Protein AF-A0A660TWN8-F1 (afdb_monomer)

pLDDT: mean 91.01, std 11.34, range [47.5, 97.81]

Solvent-accessible surface area (backbone atoms only — not comparable to full-atom values): 3591 Å² total; per-residue (Å²): 134,66,69,52,66,68,57,48,34,40,76,69,66,62,43,57,72,65,60,49,51,54,33,50,55,49,25,73,76,68,69,54,56,57,68,60,44,34,37,75,68,64,61,38,51,72,65,58,48,49,55,40,51,50,56,39,63,60,68,75,122

Radius of gyration: 11.12 Å; Cα contacts (8 Å, |Δi|>4): 50; chains: 1; bounding box: 35×23×21 Å

Sequence (61 aa):
MGKKLGEVLIEAGLIDIDDINEALEIQKSTGQKLGEILVNLSIVTQEELHMALDFQNQSIE

Secondary structure (DSSP, 8-state):
-PPPHHHHHHHTTS--HHHHHHHHHHHHHH---HHHHHHHTTSS-HHHHHHHHHHHHHT--

Mean predicted aligned error: 3.73 Å

Nearest PDB structures (foldseek):
  5htl-assembly1_B  TM=9.759E-01  e=2.419E-03  Vibrio cholerae
  8pdk-assembly1_A  TM=9.610E-01  e=4.627E-03  Thermus thermophilus HB27
  8pe0-assembly1_B  TM=9.589E-01  e=1.224E-02  Thermus thermophilus HB27
  6ejf-assembly1_M  TM=8.783E-01  e=1.075E-02  Thermus thermophilus HB8
  7lkm-assembly2_B  TM=7.939E-01  e=1.865E-01  Xanthomonas citri pv. citri str. 306

Structure (mmCIF, N/CA/C/O backbone):
data_AF-A0A660TWN8-F1
#
_entry.id   AF-A0A660TWN8-F1
#
loop_
_atom_site.group_PDB
_atom_site.id
_atom_site.type_symbol
_atom_site.label_atom_id
_atom_site.label_alt_id
_atom_site.label_comp_id
_atom_site.label_asym_id
_atom_site.label_entity_id
_atom_site.label_seq_id
_atom_site.pdbx_PDB_ins_code
_atom_site.Cartn_x
_atom_site.Cartn_y
_atom_site.Cartn_z
_atom_site.occupancy
_atom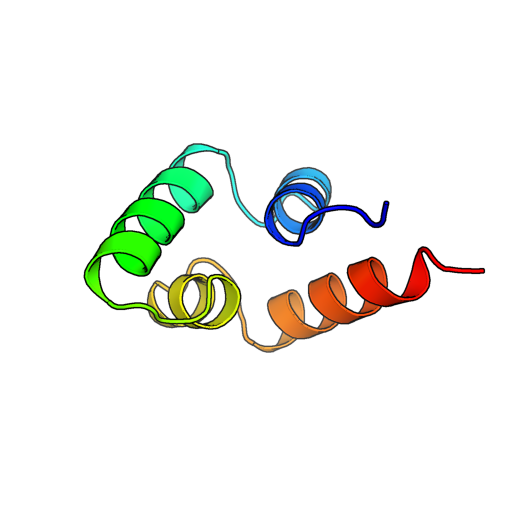_site.B_iso_or_equiv
_atom_site.auth_seq_id
_atom_site.auth_comp_id
_atom_site.auth_asym_id
_atom_site.auth_atom_id
_atom_site.pdbx_PDB_model_num
ATOM 1 N N . MET A 1 1 ? 11.542 14.177 5.630 1.00 55.81 1 MET A N 1
ATOM 2 C CA . MET A 1 1 ? 10.187 13.614 5.442 1.00 55.81 1 MET A CA 1
ATOM 3 C C . MET A 1 1 ? 10.352 12.445 4.492 1.00 55.81 1 MET A C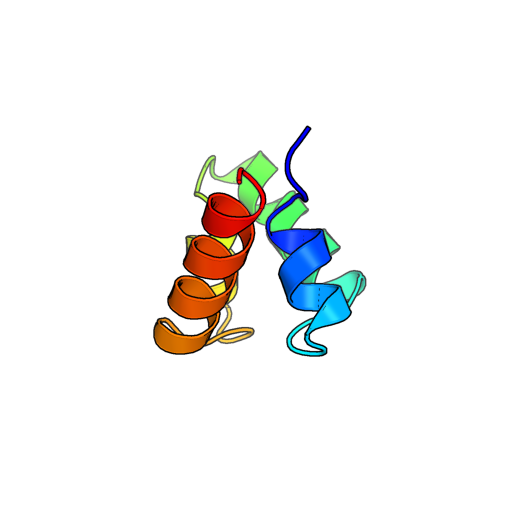 1
ATOM 5 O O . MET A 1 1 ? 10.781 12.689 3.375 1.00 55.81 1 M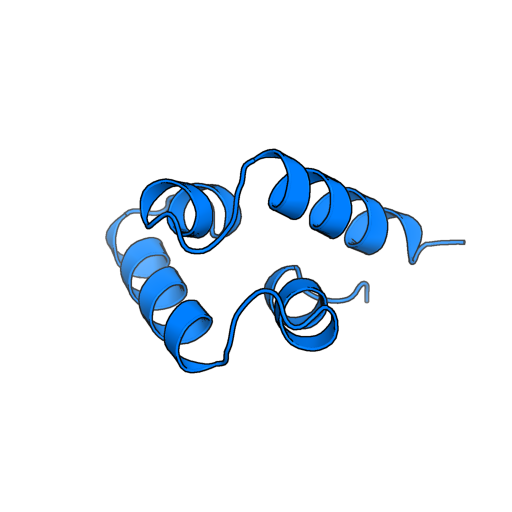ET A O 1
ATOM 9 N N . GLY A 1 2 ? 10.149 11.208 4.954 1.00 69.94 2 GLY A N 1
ATOM 10 C CA . GLY A 1 2 ? 10.174 10.041 4.062 1.00 69.94 2 GLY A CA 1
ATOM 11 C C . GLY A 1 2 ? 8.999 10.086 3.081 1.00 69.94 2 GLY A C 1
ATO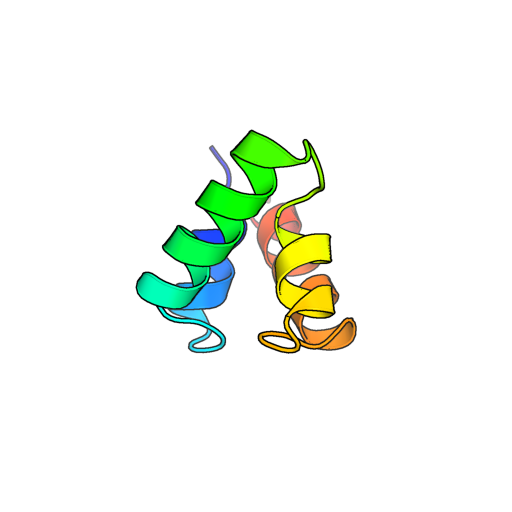M 12 O O . GLY A 1 2 ? 7.984 10.723 3.385 1.00 69.94 2 GLY A O 1
ATOM 13 N N . LYS A 1 3 ? 9.141 9.444 1.915 1.00 80.31 3 LYS A N 1
ATOM 14 C CA . LYS A 1 3 ? 8.050 9.313 0.934 1.00 80.31 3 LYS A CA 1
ATOM 15 C C . LYS A 1 3 ? 6.854 8.591 1.553 1.00 80.31 3 LYS A C 1
ATOM 17 O O . LYS A 1 3 ? 7.013 7.758 2.450 1.00 80.31 3 LYS A O 1
ATOM 22 N N . LYS A 1 4 ? 5.639 8.899 1.103 1.00 89.81 4 LYS A N 1
ATOM 23 C CA . LYS A 1 4 ? 4.443 8.153 1.528 1.00 89.81 4 LYS A CA 1
ATOM 24 C C . LYS A 1 4 ? 4.387 6.805 0.811 1.00 89.81 4 LYS A C 1
ATOM 26 O O . LYS A 1 4 ? 4.805 6.705 -0.334 1.00 89.81 4 LYS A O 1
ATOM 31 N N . LEU A 1 5 ? 3.795 5.793 1.447 1.00 91.56 5 LEU A N 1
ATOM 32 C CA . LEU A 1 5 ? 3.659 4.452 0.865 1.00 91.56 5 LEU A CA 1
ATOM 33 C C . LEU A 1 5 ? 2.974 4.50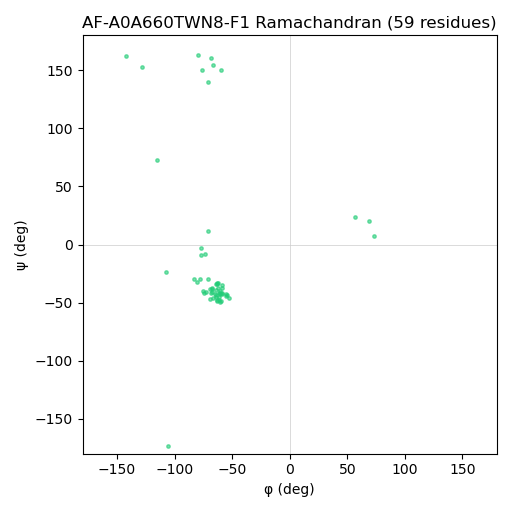1 -0.508 1.00 91.56 5 LEU A C 1
ATOM 35 O O . LEU A 1 5 ? 3.442 3.878 -1.450 1.00 91.56 5 LEU A O 1
ATOM 39 N N . GLY A 1 6 ? 1.907 5.297 -0.634 1.00 92.38 6 GLY A N 1
ATOM 40 C CA . GLY A 1 6 ? 1.213 5.454 -1.911 1.00 92.38 6 GLY 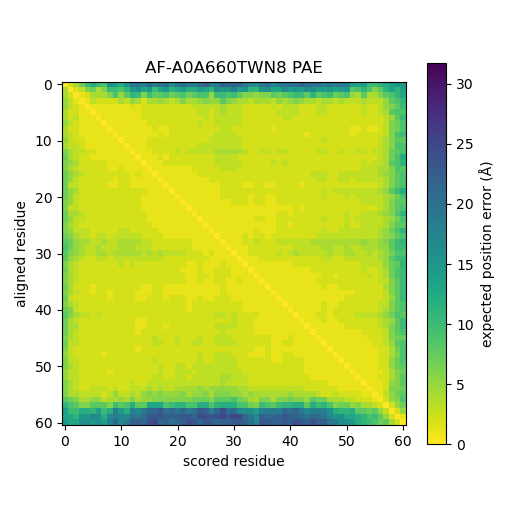A CA 1
ATOM 41 C C . GLY A 1 6 ? 2.074 6.080 -3.010 1.00 92.38 6 GLY A C 1
ATOM 42 O O . GLY A 1 6 ? 1.964 5.681 -4.159 1.00 92.38 6 GLY A O 1
ATOM 43 N N . GLU A 1 7 ? 2.981 6.999 -2.668 1.00 92.19 7 GLU A N 1
ATOM 44 C CA . GLU A 1 7 ? 3.913 7.585 -3.644 1.00 92.19 7 GLU A CA 1
ATOM 45 C C . GLU A 1 7 ? 4.918 6.536 -4.128 1.00 92.19 7 GLU A C 1
ATOM 47 O O . GLU A 1 7 ? 5.173 6.443 -5.324 1.00 92.19 7 GLU A O 1
ATOM 52 N N . VAL A 1 8 ? 5.436 5.705 -3.215 1.00 93.31 8 VAL A N 1
ATOM 53 C CA . VAL A 1 8 ? 6.354 4.607 -3.558 1.00 93.31 8 VAL A CA 1
ATOM 54 C C . VAL A 1 8 ? 5.682 3.607 -4.500 1.00 93.31 8 VAL A C 1
ATOM 56 O O . VAL A 1 8 ? 6.279 3.207 -5.494 1.00 93.31 8 VAL A O 1
ATOM 59 N N . LEU A 1 9 ? 4.436 3.228 -4.216 1.00 94.69 9 LEU A N 1
ATOM 60 C CA . LEU A 1 9 ? 3.697 2.263 -5.031 1.00 94.69 9 LEU A CA 1
ATOM 61 C C . LEU A 1 9 ? 3.355 2.809 -6.429 1.00 94.69 9 LEU A C 1
ATOM 63 O O . LEU A 1 9 ? 3.461 2.066 -7.405 1.00 94.69 9 LEU A O 1
ATOM 67 N N . ILE A 1 10 ? 3.013 4.099 -6.543 1.00 94.69 10 ILE A N 1
ATOM 68 C C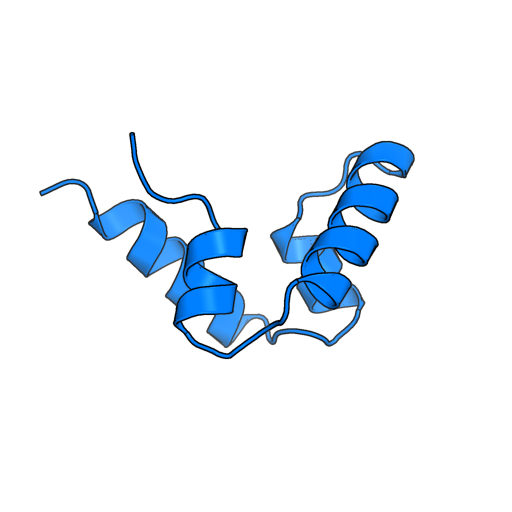A . ILE A 1 10 ? 2.780 4.758 -7.840 1.00 94.69 10 ILE A CA 1
ATOM 69 C C . ILE A 1 10 ? 4.083 4.853 -8.643 1.00 94.69 10 ILE A C 1
ATOM 71 O O . ILE A 1 10 ? 4.108 4.529 -9.828 1.00 94.69 10 ILE A O 1
ATOM 75 N N . GLU A 1 11 ? 5.185 5.270 -8.016 1.00 92.94 11 GLU A N 1
ATOM 76 C CA . GLU A 1 11 ? 6.491 5.358 -8.686 1.00 92.94 11 GLU A CA 1
ATOM 77 C C . GLU A 1 11 ? 7.007 3.988 -9.148 1.00 92.94 11 GLU A C 1
ATOM 79 O O . GLU A 1 11 ? 7.659 3.898 -10.188 1.00 92.94 11 GLU A O 1
ATOM 84 N N . ALA A 1 12 ? 6.694 2.926 -8.402 1.00 91.94 12 ALA A N 1
ATOM 85 C CA . ALA A 1 12 ? 6.997 1.548 -8.777 1.00 91.94 12 ALA A CA 1
ATOM 86 C C . ALA A 1 12 ? 6.091 1.006 -9.902 1.00 91.94 12 ALA A C 1
ATOM 88 O O . ALA A 1 12 ? 6.349 -0.084 -10.409 1.00 91.94 12 ALA A O 1
ATOM 89 N N . GLY A 1 13 ? 5.046 1.743 -10.299 1.00 95.00 13 GLY A N 1
ATOM 90 C CA . GLY A 1 13 ? 4.076 1.313 -11.308 1.00 95.00 13 GLY A CA 1
ATOM 91 C C . GLY A 1 13 ? 3.184 0.158 -10.851 1.00 95.00 13 GLY A C 1
ATOM 92 O O . GLY A 1 13 ? 2.644 -0.553 -11.694 1.00 95.00 13 GLY A O 1
ATOM 93 N N . LEU A 1 14 ? 3.067 -0.049 -9.535 1.00 95.56 14 LEU A N 1
ATOM 94 C CA . LEU A 1 14 ? 2.262 -1.121 -8.946 1.00 95.56 14 LEU A CA 1
ATOM 95 C C . LEU A 1 14 ? 0.789 -0.737 -8.836 1.00 95.56 14 LEU A C 1
ATOM 97 O O . LEU A 1 14 ? -0.067 -1.609 -8.889 1.00 95.56 14 LEU A O 1
ATOM 101 N N . ILE A 1 15 ? 0.513 0.556 -8.668 1.00 96.19 15 ILE A N 1
ATOM 102 C CA . ILE A 1 15 ? -0.836 1.111 -8.544 1.00 96.19 15 ILE A CA 1
ATOM 103 C C . ILE A 1 15 ? -0.909 2.448 -9.273 1.00 96.19 15 ILE A C 1
ATOM 105 O O . ILE A 1 15 ? 0.121 3.095 -9.499 1.00 96.19 15 ILE A O 1
ATOM 109 N N . ASP A 1 16 ? -2.119 2.900 -9.572 1.00 96.56 16 ASP A N 1
ATOM 110 C CA . ASP A 1 16 ? -2.360 4.249 -10.067 1.00 96.56 16 ASP A CA 1
ATOM 111 C C . ASP A 1 16 ? -2.986 5.179 -9.008 1.00 96.56 16 ASP A C 1
ATOM 113 O O . ASP A 1 16 ? -3.059 4.885 -7.809 1.00 96.56 16 ASP A O 1
ATOM 117 N N . ILE A 1 17 ? -3.356 6.385 -9.444 1.00 94.94 17 ILE A N 1
ATOM 118 C CA . ILE A 1 17 ? -3.960 7.386 -8.563 1.00 94.94 17 ILE A CA 1
ATOM 119 C C . ILE A 1 17 ? -5.386 7.006 -8.150 1.00 94.94 17 ILE A C 1
ATOM 121 O O . ILE A 1 17 ? -5.816 7.377 -7.056 1.00 94.94 17 ILE A O 1
ATOM 125 N N . ASP A 1 18 ? -6.111 6.279 -8.997 1.00 96.50 18 ASP A N 1
ATOM 126 C CA . ASP A 1 18 ? -7.494 5.884 -8.759 1.00 96.50 18 ASP A CA 1
ATOM 127 C C . ASP A 1 18 ? -7.543 4.759 -7.718 1.00 96.50 18 ASP A C 1
ATOM 129 O O . ASP A 1 18 ? -8.306 4.868 -6.754 1.00 96.50 18 ASP A O 1
ATOM 133 N N . ASP A 1 19 ? -6.626 3.790 -7.802 1.00 96.44 19 ASP A N 1
ATOM 134 C CA . ASP A 1 19 ? -6.401 2.756 -6.783 1.00 96.44 19 ASP A CA 1
ATOM 135 C C . ASP A 1 19 ? -6.123 3.367 -5.399 1.00 96.44 19 ASP A C 1
ATOM 137 O O . ASP A 1 19 ? -6.676 2.950 -4.374 1.00 96.44 19 ASP A O 1
ATOM 141 N N . ILE A 1 20 ? -5.273 4.403 -5.353 1.00 95.44 20 ILE A N 1
ATOM 142 C CA . ILE A 1 20 ? -4.977 5.133 -4.114 1.00 95.44 20 ILE A CA 1
ATOM 143 C C . ILE A 1 20 ? -6.210 5.843 -3.576 1.00 95.44 20 ILE A C 1
ATOM 145 O O . ILE A 1 20 ? -6.448 5.818 -2.366 1.00 95.44 20 ILE A O 1
ATOM 149 N N . ASN A 1 21 ? -6.984 6.491 -4.441 1.00 96.00 21 ASN A N 1
ATOM 150 C CA . ASN A 1 21 ? -8.173 7.218 -4.022 1.00 96.00 21 ASN A CA 1
ATOM 151 C C . ASN A 1 21 ? -9.220 6.266 -3.436 1.00 96.00 21 ASN A C 1
ATOM 153 O O . ASN A 1 21 ? -9.746 6.541 -2.357 1.00 96.00 21 ASN A O 1
ATOM 157 N N . GLU A 1 22 ? -9.469 5.129 -4.085 1.00 96.12 22 GLU A N 1
ATOM 158 C CA . GLU A 1 22 ? -10.385 4.104 -3.580 1.00 96.12 22 GLU A CA 1
ATOM 159 C C . GLU A 1 22 ? -9.928 3.570 -2.217 1.00 96.12 22 GLU A C 1
ATOM 161 O O . GLU A 1 22 ? -10.696 3.563 -1.246 1.00 96.12 22 GLU A O 1
ATOM 166 N N . ALA A 1 23 ? -8.651 3.202 -2.098 1.00 96.44 23 ALA A N 1
ATOM 167 C CA . ALA A 1 23 ? -8.108 2.679 -0.852 1.00 96.44 23 ALA A CA 1
ATOM 168 C C . ALA A 1 23 ? -8.134 3.718 0.288 1.00 96.44 23 ALA A C 1
ATOM 170 O O . ALA A 1 23 ? -8.367 3.361 1.448 1.00 96.44 23 ALA A O 1
ATOM 171 N N . LEU A 1 24 ? -7.949 5.008 -0.016 1.00 95.75 24 LEU A N 1
ATOM 172 C CA . LEU A 1 24 ? -8.061 6.102 0.954 1.00 95.75 24 LEU A CA 1
ATOM 173 C C . LEU A 1 24 ? -9.504 6.336 1.420 1.00 95.75 24 LEU A C 1
ATOM 175 O O . LEU A 1 24 ? -9.715 6.617 2.602 1.00 95.75 24 LEU A O 1
ATOM 179 N N . GLU A 1 25 ? -10.497 6.218 0.539 1.00 97.31 25 GLU A N 1
ATOM 180 C CA . GLU A 1 25 ? -11.909 6.311 0.933 1.00 97.31 25 GLU A CA 1
ATOM 181 C C . GLU A 1 25 ? -12.301 5.156 1.864 1.00 97.31 25 GLU A C 1
ATOM 183 O O . GLU A 1 25 ? -12.905 5.377 2.920 1.00 97.31 25 GLU A O 1
ATOM 188 N N . ILE A 1 26 ? -11.854 3.935 1.557 1.00 97.06 26 ILE A N 1
ATOM 189 C CA . ILE A 1 26 ? -12.048 2.779 2.441 1.00 97.06 26 ILE A CA 1
ATOM 190 C C . ILE A 1 26 ? -11.353 3.024 3.783 1.00 97.06 26 ILE A C 1
ATOM 192 O O . ILE A 1 26 ? -11.995 2.888 4.824 1.00 97.06 26 ILE A O 1
ATOM 196 N N . GLN A 1 27 ? -10.096 3.477 3.782 1.00 97.06 27 GLN A N 1
ATOM 197 C CA . GLN A 1 27 ? -9.349 3.791 5.003 1.00 97.06 27 GLN A CA 1
ATOM 198 C C . GLN A 1 27 ? -10.083 4.796 5.895 1.00 97.06 27 GLN A C 1
ATOM 200 O O . GLN A 1 27 ? -10.128 4.605 7.110 1.00 97.06 27 GLN A O 1
ATOM 205 N N . LYS A 1 28 ? -10.671 5.853 5.323 1.00 96.25 28 LYS A N 1
ATOM 206 C CA . LYS A 1 28 ? -11.446 6.842 6.090 1.00 96.25 28 LYS A CA 1
ATOM 207 C C . LYS A 1 28 ? -12.671 6.219 6.756 1.00 96.25 28 LYS A C 1
ATOM 209 O O . LYS A 1 28 ? -13.011 6.606 7.870 1.00 96.25 28 LYS A O 1
ATOM 214 N N . SER A 1 29 ? -13.329 5.278 6.082 1.00 96.38 29 SER A N 1
ATOM 215 C CA . SER A 1 29 ? -14.548 4.637 6.582 1.00 96.38 29 SER A CA 1
ATOM 216 C C . SER A 1 29 ? -14.287 3.517 7.597 1.00 96.38 29 SER A C 1
ATOM 218 O O . SER A 1 29 ? -15.089 3.335 8.513 1.00 96.38 29 SER A O 1
ATOM 220 N N . THR A 1 30 ? -13.173 2.786 7.472 1.00 96.38 30 THR A N 1
ATOM 221 C CA . THR A 1 30 ? -12.880 1.596 8.292 1.00 96.38 30 THR A CA 1
ATOM 222 C C . THR A 1 30 ? -11.786 1.811 9.335 1.00 96.38 30 THR A C 1
ATOM 224 O O . THR A 1 30 ? -11.728 1.078 10.320 1.00 96.38 30 THR A O 1
ATOM 227 N N . GLY A 1 31 ? -10.893 2.782 9.128 1.00 95.31 31 GLY A N 1
ATOM 228 C CA . GLY A 1 31 ? -9.689 2.976 9.938 1.00 95.31 31 GLY A CA 1
ATOM 229 C C . GLY A 1 31 ? -8.585 1.938 9.694 1.00 95.31 31 GLY A C 1
ATOM 230 O O . GLY A 1 31 ? -7.593 1.930 10.424 1.00 95.31 31 GLY A O 1
ATOM 231 N N . GLN A 1 32 ? -8.727 1.060 8.695 1.00 95.44 32 GLN A N 1
ATOM 232 C CA . GLN A 1 32 ? -7.700 0.072 8.351 1.00 95.44 32 GLN A CA 1
ATOM 233 C C . GLN A 1 32 ? -6.443 0.733 7.763 1.00 95.44 32 GLN A C 1
ATOM 235 O O . GLN A 1 32 ? -6.452 1.872 7.283 1.00 95.44 32 GLN A O 1
ATOM 240 N N . LYS A 1 33 ? -5.319 0.010 7.786 1.00 95.12 33 LYS A N 1
ATOM 241 C CA . LYS A 1 33 ? -4.083 0.504 7.171 1.00 95.12 33 LYS A CA 1
ATOM 242 C C . LYS A 1 33 ? -4.208 0.481 5.651 1.00 95.12 33 LYS A C 1
ATOM 244 O O . LYS A 1 33 ? -4.680 -0.499 5.087 1.00 95.12 33 LYS A O 1
ATOM 249 N N . LEU A 1 34 ? -3.695 1.524 4.996 1.00 94.81 34 LEU A N 1
ATOM 250 C CA . LEU A 1 34 ? -3.732 1.659 3.537 1.00 94.81 34 LEU A CA 1
ATOM 251 C C . LEU A 1 34 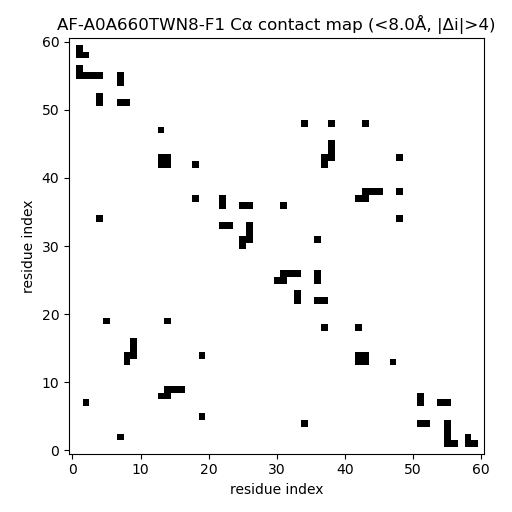? -3.156 0.423 2.826 1.00 94.81 34 LEU A C 1
ATOM 253 O O . LEU A 1 34 ? -3.790 -0.114 1.930 1.00 94.81 34 LEU A O 1
ATOM 257 N N . GLY A 1 35 ? -1.997 -0.070 3.276 1.00 95.31 35 GLY A N 1
ATOM 258 C CA . GLY A 1 35 ? -1.387 -1.277 2.711 1.00 95.31 35 GLY A CA 1
ATOM 259 C C . GLY A 1 35 ? -2.267 -2.525 2.841 1.00 95.31 35 GLY A C 1
ATOM 260 O O . GLY A 1 35 ? -2.404 -3.278 1.886 1.00 95.31 35 GLY A O 1
ATOM 261 N N . GLU A 1 36 ? -2.921 -2.71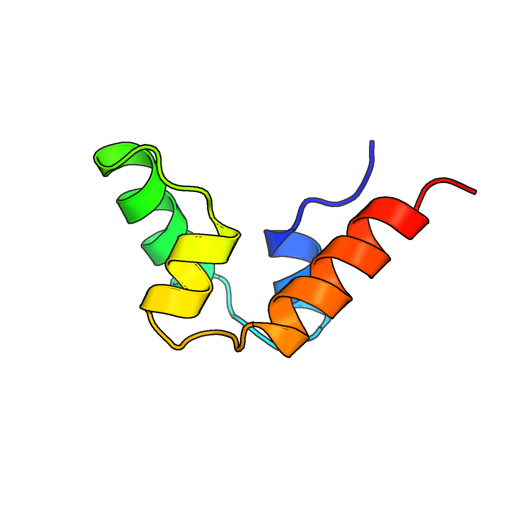9 3.990 1.00 96.69 36 GLU A N 1
ATOM 262 C CA . GLU A 1 36 ? -3.835 -3.855 4.189 1.00 96.69 36 GLU A CA 1
ATOM 263 C C . GLU A 1 36 ? -5.043 -3.768 3.251 1.00 96.69 36 GLU A C 1
ATOM 265 O O . GLU A 1 36 ? -5.468 -4.780 2.703 1.00 96.69 36 GLU A O 1
ATOM 270 N N . ILE A 1 37 ? -5.576 -2.563 3.035 1.00 97.81 37 ILE A N 1
ATOM 271 C CA . ILE A 1 37 ? -6.681 -2.332 2.101 1.00 97.81 37 ILE A CA 1
ATOM 272 C C . ILE A 1 37 ? -6.253 -2.676 0.674 1.00 97.81 37 ILE A C 1
ATOM 274 O O . ILE A 1 37 ? -6.948 -3.441 0.016 1.00 97.81 37 ILE A O 1
ATOM 278 N N . LEU A 1 38 ? -5.097 -2.181 0.225 1.00 97.00 38 LEU A N 1
ATOM 279 C CA . LEU A 1 38 ? -4.583 -2.450 -1.122 1.00 97.00 38 LEU A CA 1
ATOM 280 C C . LEU A 1 38 ? -4.392 -3.954 -1.376 1.00 97.00 38 LEU A C 1
ATOM 282 O O . LEU A 1 38 ? -4.707 -4.437 -2.462 1.00 97.00 38 LEU A O 1
ATOM 286 N N . VAL A 1 39 ? -3.956 -4.714 -0.365 1.00 97.44 39 VAL A N 1
ATOM 287 C CA . VAL A 1 39 ? -3.864 -6.175 -0.489 1.00 97.44 39 VAL A CA 1
ATOM 288 C C . VAL A 1 39 ? -5.234 -6.848 -0.467 1.00 97.44 39 VAL A C 1
ATOM 290 O O . VAL A 1 39 ? -5.483 -7.763 -1.248 1.00 97.44 39 VAL A O 1
ATOM 293 N N . ASN A 1 40 ? -6.151 -6.401 0.391 1.00 96.88 40 ASN A N 1
ATOM 294 C CA . ASN A 1 40 ? -7.508 -6.953 0.444 1.00 96.88 40 ASN A CA 1
ATOM 295 C C . ASN A 1 40 ? -8.274 -6.733 -0.869 1.00 96.88 40 ASN A C 1
ATOM 297 O O . ASN A 1 40 ? -9.067 -7.586 -1.262 1.00 96.88 40 ASN A O 1
ATOM 301 N N . LEU A 1 41 ? -8.010 -5.622 -1.559 1.00 95.75 41 LEU A N 1
ATOM 302 C CA . LEU A 1 41 ? -8.541 -5.330 -2.891 1.00 95.75 41 LEU A CA 1
ATOM 303 C C . LEU A 1 41 ? -7.819 -6.100 -4.009 1.00 95.75 41 LEU A C 1
ATOM 305 O O . LEU A 1 41 ? -8.223 -6.012 -5.161 1.00 95.75 41 LEU A O 1
ATOM 309 N N . SER A 1 42 ? -6.779 -6.880 -3.685 1.00 96.88 42 SER A N 1
ATOM 310 C CA . SER A 1 42 ? -5.915 -7.573 -4.653 1.00 96.88 42 SER A CA 1
ATOM 311 C C . SER A 1 42 ? -5.248 -6.635 -5.670 1.00 96.88 42 SER A C 1
ATOM 313 O O . SER A 1 42 ? -4.874 -7.079 -6.752 1.00 96.88 42 SER A O 1
ATOM 315 N N . ILE A 1 43 ? -5.092 -5.355 -5.315 1.00 96.69 43 ILE A N 1
ATOM 316 C CA . ILE A 1 43 ? -4.399 -4.342 -6.123 1.00 96.69 43 ILE A CA 1
ATOM 317 C C . ILE A 1 43 ? -2.885 -4.565 -6.035 1.00 96.69 43 ILE A C 1
ATOM 319 O O . ILE A 1 43 ? -2.179 -4.472 -7.031 1.00 96.69 43 ILE A O 1
ATOM 323 N N . VAL A 1 44 ? -2.395 -4.909 -4.841 1.00 97.12 44 VAL A N 1
ATOM 324 C CA . VAL A 1 44 ? -1.003 -5.318 -4.616 1.00 97.12 44 VAL A CA 1
ATOM 325 C C . VAL A 1 44 ? -0.958 -6.636 -3.858 1.00 97.12 44 VAL A C 1
ATOM 327 O O . VAL A 1 44 ? -1.847 -6.967 -3.072 1.00 97.12 44 VAL A O 1
ATOM 330 N N . THR A 1 45 ? 0.108 -7.395 -4.049 1.00 97.62 45 THR A N 1
ATOM 331 C CA . THR A 1 45 ? 0.403 -8.582 -3.250 1.00 97.62 45 THR A CA 1
ATOM 332 C C . THR A 1 45 ? 1.028 -8.206 -1.903 1.00 97.62 45 THR A C 1
ATOM 334 O O . THR A 1 45 ? 1.550 -7.108 -1.705 1.00 97.62 45 THR A O 1
ATOM 337 N N . GLN A 1 46 ? 1.016 -9.149 -0.954 1.00 96.38 46 GLN A N 1
ATOM 338 C CA . GLN A 1 46 ? 1.731 -8.985 0.321 1.00 96.38 46 GLN A CA 1
ATOM 339 C C . GLN A 1 46 ? 3.238 -8.754 0.113 1.00 96.38 46 GLN A C 1
ATOM 341 O O . GLN A 1 46 ? 3.853 -8.005 0.868 1.00 96.38 46 GLN A O 1
ATOM 346 N N . GLU A 1 47 ? 3.827 -9.387 -0.905 1.00 96.19 47 GLU A N 1
ATOM 347 C CA . GLU A 1 47 ? 5.252 -9.264 -1.227 1.00 96.19 47 GLU A CA 1
ATOM 348 C C . GLU A 1 47 ? 5.586 -7.868 -1.768 1.00 96.19 47 GLU A C 1
ATOM 350 O O . GLU A 1 47 ? 6.500 -7.214 -1.269 1.00 96.19 47 GLU A O 1
ATOM 355 N N . GLU A 1 48 ? 4.793 -7.362 -2.713 1.00 95.50 48 GLU A N 1
ATOM 356 C CA . GLU A 1 48 ? 4.936 -6.003 -3.251 1.00 95.50 48 GLU A CA 1
ATOM 357 C C . GLU A 1 48 ? 4.746 -4.933 -2.175 1.00 95.50 48 GLU A C 1
ATOM 359 O O . GLU A 1 48 ? 5.522 -3.978 -2.103 1.00 95.50 48 GLU A O 1
ATOM 364 N N . LEU A 1 49 ? 3.763 -5.119 -1.288 1.00 95.44 49 LEU A N 1
ATOM 365 C CA . LEU A 1 49 ? 3.570 -4.235 -0.144 1.00 95.44 49 LEU A CA 1
ATOM 366 C C . LEU A 1 49 ? 4.798 -4.229 0.777 1.00 95.44 49 LEU A C 1
ATOM 368 O O . LEU A 1 49 ? 5.207 -3.163 1.237 1.00 95.44 49 LEU A O 1
ATOM 372 N N . HIS A 1 50 ? 5.386 -5.395 1.051 1.00 94.62 50 HIS A N 1
ATOM 373 C CA . HIS A 1 50 ? 6.572 -5.497 1.899 1.00 94.62 50 HIS A CA 1
ATOM 374 C C . HIS A 1 50 ? 7.767 -4.769 1.278 1.00 94.62 50 HIS A C 1
ATOM 376 O O . HIS A 1 50 ? 8.371 -3.926 1.935 1.00 94.62 50 HIS A O 1
ATOM 382 N N . MET A 1 51 ? 8.033 -4.998 -0.012 1.00 92.75 51 MET A N 1
ATOM 383 C CA . MET A 1 51 ? 9.101 -4.306 -0.742 1.00 92.75 51 MET A CA 1
ATOM 384 C C . MET A 1 51 ? 8.914 -2.782 -0.735 1.00 92.75 51 MET A C 1
ATOM 386 O O . MET A 1 51 ? 9.871 -2.034 -0.531 1.00 92.75 51 MET A O 1
ATOM 390 N N . ALA A 1 52 ? 7.681 -2.305 -0.919 1.00 92.31 52 ALA A N 1
ATOM 391 C CA . ALA A 1 52 ? 7.381 -0.877 -0.890 1.00 92.31 52 ALA A CA 1
ATOM 392 C C . ALA A 1 52 ? 7.570 -0.261 0.507 1.00 92.31 52 ALA A C 1
ATOM 394 O O . ALA A 1 52 ? 8.059 0.864 0.628 1.00 92.31 52 ALA A O 1
ATOM 395 N N . LEU A 1 53 ? 7.209 -0.992 1.567 1.00 91.88 53 LEU A N 1
ATOM 396 C CA . LEU A 1 53 ? 7.432 -0.574 2.954 1.00 91.88 53 LEU A CA 1
ATOM 397 C C . LEU A 1 53 ? 8.922 -0.545 3.306 1.00 91.88 53 LEU A C 1
ATOM 399 O O . LEU A 1 53 ? 9.372 0.396 3.961 1.00 91.88 53 LEU A O 1
ATOM 403 N N . ASP A 1 54 ? 9.696 -1.527 2.850 1.00 91.25 54 ASP A N 1
ATOM 404 C CA . ASP A 1 54 ? 11.146 -1.546 3.034 1.00 91.25 54 ASP A CA 1
ATOM 405 C C . ASP A 1 54 ? 11.785 -0.331 2.363 1.00 91.25 54 ASP A C 1
ATOM 407 O O . ASP A 1 54 ? 12.496 0.430 3.019 1.00 91.25 54 ASP A O 1
ATOM 411 N N . PHE A 1 55 ? 11.438 -0.062 1.101 1.00 88.19 55 PHE A N 1
ATOM 412 C CA . PHE A 1 55 ? 11.928 1.103 0.362 1.00 88.19 55 PHE A CA 1
ATOM 413 C C . PHE A 1 55 ? 11.541 2.434 1.028 1.00 88.19 55 PHE A C 1
ATOM 415 O O . PHE A 1 55 ? 12.351 3.364 1.121 1.00 88.19 55 PHE A O 1
ATOM 422 N N . GLN A 1 56 ? 10.311 2.523 1.542 1.00 86.75 56 GLN A N 1
ATOM 423 C CA . GLN A 1 56 ? 9.841 3.681 2.299 1.00 86.75 56 GLN A CA 1
ATOM 424 C C . GLN A 1 56 ? 10.711 3.939 3.541 1.00 86.75 56 GLN A C 1
ATOM 426 O O . GLN A 1 56 ? 11.045 5.092 3.829 1.00 86.75 56 GLN A O 1
ATOM 431 N N . ASN A 1 57 ? 11.079 2.881 4.268 1.00 83.56 57 ASN A N 1
ATOM 432 C CA . ASN A 1 57 ? 11.866 2.962 5.499 1.00 83.56 57 ASN A CA 1
ATOM 433 C C . ASN A 1 57 ? 13.365 3.182 5.238 1.00 83.56 57 ASN A C 1
ATOM 435 O O . ASN A 1 57 ? 14.033 3.823 6.046 1.00 83.56 57 ASN A O 1
ATOM 439 N N . GLN A 1 58 ? 13.884 2.699 4.106 1.00 72.69 58 GLN A N 1
ATOM 440 C CA . GLN A 1 58 ? 15.297 2.811 3.727 1.00 72.69 58 GLN A CA 1
ATOM 441 C C . GLN A 1 58 ? 15.698 4.196 3.206 1.00 72.69 58 GLN A C 1
ATOM 443 O O . GLN A 1 58 ? 16.880 4.483 3.079 1.00 72.69 58 GLN A O 1
ATOM 448 N N . SER A 1 59 ? 14.740 5.097 2.963 1.00 58.50 59 SER A N 1
ATOM 449 C CA . SER A 1 59 ? 15.014 6.492 2.572 1.00 58.50 59 SER A CA 1
ATOM 450 C C . SER A 1 59 ? 15.590 7.361 3.716 1.00 58.50 59 SER A C 1
ATOM 452 O O . SER A 1 59 ? 15.619 8.588 3.605 1.00 58.50 59 SER A O 1
ATOM 454 N N . ILE A 1 60 ? 16.001 6.743 4.829 1.00 51.25 60 ILE A N 1
ATOM 455 C CA . ILE A 1 60 ? 16.711 7.355 5.956 1.00 51.25 60 ILE A CA 1
ATOM 456 C C . ILE A 1 60 ? 18.113 6.722 6.035 1.00 51.25 60 ILE A C 1
ATOM 458 O O . ILE A 1 60 ? 18.390 5.932 6.932 1.00 51.25 60 ILE A O 1
ATOM 462 N N . GLU A 1 61 ? 18.988 7.069 5.095 1.00 47.50 61 GLU A N 1
ATOM 463 C CA . GLU A 1 61 ? 20.450 7.047 5.269 1.00 47.50 61 GLU A CA 1
ATOM 464 C C . GLU A 1 61 ? 21.040 8.361 4.751 1.00 47.50 61 GLU A C 1
ATOM 466 O O . GLU A 1 61 ? 20.590 8.840 3.682 1.00 47.50 61 GLU A O 1
#

Foldseek 3Di:
DFDDLVVLCVVVVLDHPVLQVVLVVVCVVPVDDSLVSCVVVVSDPPVSSVVSVVNSVVVPD